Protein AF-A0A6N8IK24-F1 (afdb_monomer_lite)

Structure (mmCIF, N/CA/C/O backbone):
data_AF-A0A6N8IK24-F1
#
_entry.id   AF-A0A6N8IK24-F1
#
loop_
_atom_site.group_PDB
_atom_site.id
_atom_site.type_symbol
_atom_site.label_atom_id
_atom_site.label_alt_id
_atom_site.label_comp_id
_atom_site.label_asym_id
_atom_site.label_entity_id
_atom_site.label_seq_id
_atom_site.pdbx_PDB_ins_code
_atom_site.Cartn_x
_atom_site.Cartn_y
_atom_site.Cartn_z
_atom_site.occupancy
_atom_site.B_iso_or_equiv
_atom_site.auth_seq_id
_atom_site.auth_comp_id
_atom_site.auth_asym_id
_atom_site.auth_atom_id
_atom_site.pdbx_PDB_model_num
ATOM 1 N N . MET A 1 1 ? 9.220 3.620 -21.264 1.00 50.56 1 MET A N 1
ATOM 2 C CA . MET A 1 1 ? 7.980 3.003 -20.762 1.00 50.56 1 MET A CA 1
ATOM 3 C C . MET A 1 1 ? 7.948 3.228 -19.268 1.00 50.56 1 MET A C 1
ATOM 5 O O . MET A 1 1 ? 8.847 2.755 -18.578 1.00 50.56 1 MET A O 1
ATOM 9 N N . GLU A 1 2 ? 7.019 4.054 -18.798 1.00 57.44 2 GLU A N 1
ATOM 10 C CA . GLU A 1 2 ? 6.819 4.282 -17.370 1.00 57.44 2 GLU A CA 1
ATOM 11 C C . GLU A 1 2 ? 6.090 3.056 -16.807 1.00 57.44 2 GLU A C 1
ATOM 13 O O . GLU A 1 2 ? 4.970 2.745 -17.195 1.00 57.44 2 GLU A O 1
ATOM 18 N N . ARG A 1 3 ? 6.773 2.272 -15.966 1.00 69.38 3 ARG A N 1
ATOM 19 C CA . ARG A 1 3 ? 6.189 1.071 -15.358 1.00 69.38 3 ARG A CA 1
ATOM 20 C C . ARG A 1 3 ? 5.197 1.505 -14.286 1.00 69.38 3 ARG A C 1
ATOM 22 O O . ARG A 1 3 ? 5.609 1.950 -13.214 1.00 69.38 3 ARG A O 1
ATOM 29 N N . THR A 1 4 ? 3.906 1.374 -14.568 1.00 83.56 4 THR A N 1
ATOM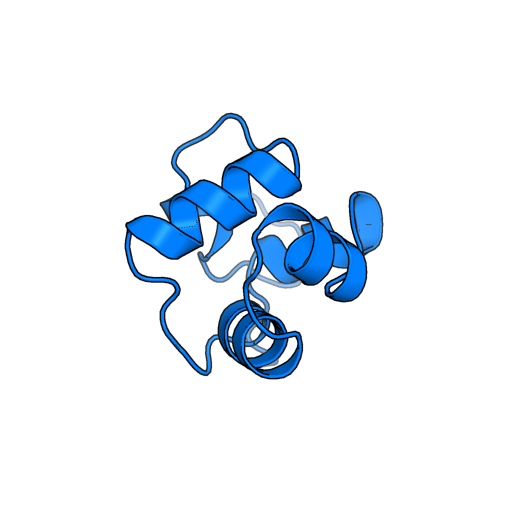 30 C CA . THR A 1 4 ? 2.842 1.730 -13.626 1.00 83.56 4 THR A CA 1
ATOM 31 C C . THR A 1 4 ? 2.288 0.472 -12.972 1.00 83.56 4 THR A C 1
ATOM 33 O O . THR A 1 4 ? 1.805 -0.430 -13.649 1.00 83.56 4 THR A O 1
ATOM 36 N N . LEU A 1 5 ? 2.328 0.404 -11.639 1.00 87.19 5 LEU A N 1
ATOM 37 C CA . LEU A 1 5 ? 1.639 -0.655 -10.899 1.00 87.19 5 LEU A CA 1
ATOM 38 C C . LEU A 1 5 ? 0.148 -0.334 -10.764 1.00 87.19 5 LEU A C 1
ATOM 40 O O . LEU A 1 5 ? -0.228 0.831 -10.590 1.00 87.19 5 LEU A O 1
ATOM 44 N N . ARG A 1 6 ? -0.707 -1.364 -10.725 1.00 91.06 6 ARG A N 1
ATOM 45 C CA . ARG A 1 6 ? -2.164 -1.220 -10.526 1.00 91.06 6 ARG A CA 1
ATOM 46 C C . ARG A 1 6 ? -2.517 -0.357 -9.306 1.00 91.06 6 ARG A C 1
ATOM 48 O O . ARG A 1 6 ? -3.409 0.491 -9.383 1.00 91.06 6 ARG A O 1
ATOM 55 N N . ILE A 1 7 ? -1.782 -0.502 -8.200 1.00 88.75 7 ILE A N 1
ATOM 56 C CA . ILE A 1 7 ? -1.941 0.319 -6.989 1.00 88.75 7 ILE A CA 1
ATOM 57 C C . ILE A 1 7 ? -1.773 1.819 -7.251 1.00 88.75 7 ILE A C 1
ATOM 59 O O . ILE A 1 7 ? -2.443 2.614 -6.596 1.00 88.75 7 ILE A O 1
ATOM 63 N N . GLY A 1 8 ? -0.936 2.222 -8.211 1.00 85.50 8 GLY A N 1
ATOM 64 C CA . GLY A 1 8 ? -0.766 3.621 -8.608 1.00 85.50 8 GLY A CA 1
ATOM 65 C C . GLY A 1 8 ? -2.083 4.235 -9.084 1.00 85.50 8 GLY A C 1
ATOM 66 O O . GLY A 1 8 ? -2.536 5.232 -8.524 1.00 85.50 8 GLY A O 1
ATOM 67 N N . ARG A 1 9 ? -2.778 3.562 -10.010 1.00 84.81 9 ARG A N 1
ATOM 68 C CA . ARG A 1 9 ? -4.105 3.981 -10.505 1.00 84.81 9 ARG A CA 1
ATOM 69 C C . ARG A 1 9 ? -5.188 3.924 -9.433 1.00 84.81 9 ARG A C 1
ATOM 71 O O . ARG A 1 9 ? -6.092 4.757 -9.405 1.00 84.81 9 ARG A O 1
ATOM 78 N N . ILE A 1 10 ? -5.122 2.946 -8.531 1.00 84.19 10 ILE A N 1
ATOM 79 C CA . ILE A 1 10 ? -6.050 2.894 -7.395 1.00 84.19 10 ILE A CA 1
ATOM 80 C C . ILE A 1 10 ? -5.800 4.061 -6.443 1.00 84.19 10 ILE A C 1
ATOM 82 O O . ILE A 1 10 ? -6.766 4.621 -5.923 1.00 84.19 10 ILE A O 1
ATOM 86 N N . CYS A 1 11 ? -4.548 4.489 -6.267 1.00 81.50 11 CYS A N 1
ATOM 87 C CA . CYS A 1 11 ? -4.250 5.647 -5.439 1.00 81.50 11 CYS A CA 1
ATOM 88 C C . CYS A 1 11 ? -4.843 6.946 -6.008 1.00 81.50 11 CYS A C 1
ATOM 90 O O . CYS A 1 11 ? -5.299 7.795 -5.242 1.00 81.50 11 CYS A O 1
ATOM 92 N N . GLU A 1 12 ? -4.894 7.079 -7.336 1.00 77.06 12 GLU A N 1
ATOM 93 C CA . GLU A 1 12 ? -5.552 8.204 -8.018 1.00 77.06 12 GLU A CA 1
ATOM 94 C C . GLU A 1 12 ? -7.072 8.219 -7.781 1.00 77.06 12 GLU A C 1
ATOM 96 O O . GLU A 1 12 ? -7.663 9.285 -7.639 1.00 77.06 12 GLU A O 1
ATOM 101 N N . LYS A 1 13 ? -7.713 7.042 -7.721 1.00 75.50 13 LYS A N 1
ATOM 102 C CA . LYS A 1 13 ? -9.184 6.918 -7.703 1.00 75.50 13 LYS A CA 1
ATOM 103 C C . LYS A 1 13 ? -9.804 6.719 -6.319 1.00 75.50 13 LYS A C 1
ATOM 105 O O . LYS A 1 13 ? -10.962 7.074 -6.124 1.00 75.50 13 LYS A O 1
ATOM 110 N N . ARG A 1 14 ? -9.102 6.060 -5.393 1.00 68.81 14 ARG A N 1
ATOM 111 C CA . ARG A 1 14 ? -9.704 5.481 -4.174 1.00 68.81 14 ARG A CA 1
ATOM 112 C C . ARG A 1 14 ? -8.934 5.753 -2.883 1.00 68.81 14 ARG A C 1
ATOM 114 O O . ARG A 1 14 ? -9.447 5.435 -1.815 1.00 68.81 14 ARG A O 1
ATOM 121 N N . GLY A 1 15 ? -7.730 6.328 -2.935 1.00 68.56 15 GLY A N 1
ATOM 122 C CA . GLY A 1 15 ? -6.985 6.594 -1.705 1.00 68.56 15 GLY A CA 1
ATOM 123 C C . GLY A 1 15 ? -5.571 7.116 -1.895 1.00 68.56 15 GLY A C 1
ATOM 124 O O . GLY A 1 15 ? -4.758 6.504 -2.566 1.00 68.56 15 GLY A O 1
ATOM 125 N N . THR A 1 16 ? -5.209 8.208 -1.229 1.00 86.44 16 THR A N 1
ATOM 126 C CA . THR A 1 16 ? -3.842 8.741 -1.337 1.00 86.44 16 THR A CA 1
ATOM 127 C C . THR A 1 16 ? -2.823 7.859 -0.600 1.00 86.44 16 THR A C 1
ATOM 129 O O . THR A 1 16 ? -3.144 7.195 0.387 1.00 86.44 16 THR A O 1
ATOM 132 N N . GLN A 1 17 ? -1.542 7.924 -0.985 1.00 92.38 17 GLN A N 1
ATOM 133 C CA . GLN A 1 17 ? -0.460 7.251 -0.241 1.00 92.38 17 GLN A CA 1
ATOM 134 C C . GLN A 1 17 ? -0.409 7.671 1.244 1.00 92.38 17 GLN A C 1
ATOM 136 O O . GLN A 1 17 ? 0.001 6.891 2.103 1.00 92.38 17 GLN A O 1
ATOM 141 N N . ALA A 1 18 ? -0.848 8.894 1.570 1.00 92.31 18 ALA A N 1
ATOM 142 C CA . ALA A 1 18 ? -0.960 9.370 2.949 1.00 92.31 18 ALA A CA 1
ATOM 143 C C . ALA A 1 18 ? -2.082 8.657 3.724 1.00 92.31 18 ALA A C 1
ATOM 145 O O . ALA A 1 18 ? -1.889 8.304 4.887 1.00 92.31 18 ALA A O 1
ATOM 146 N N . MET A 1 19 ? -3.223 8.403 3.078 1.00 93.56 19 MET A N 1
ATOM 147 C CA . MET A 1 19 ? -4.316 7.615 3.651 1.00 93.56 19 MET A CA 1
ATOM 148 C C . MET A 1 19 ? -3.870 6.178 3.933 1.00 93.56 19 MET A C 1
ATOM 150 O O . MET A 1 19 ? -4.081 5.682 5.037 1.00 93.56 19 MET A O 1
ATOM 154 N N . ILE A 1 20 ? -3.188 5.544 2.973 1.00 94.25 20 ILE A N 1
ATOM 155 C CA . ILE A 1 20 ? -2.642 4.188 3.130 1.00 94.25 20 ILE A CA 1
ATOM 156 C C . ILE A 1 20 ? -1.672 4.141 4.315 1.00 94.25 20 ILE A C 1
ATOM 158 O O . ILE A 1 20 ? -1.787 3.267 5.172 1.00 94.25 20 ILE A O 1
ATOM 162 N N . ALA A 1 21 ? -0.750 5.103 4.409 1.00 95.75 21 ALA A N 1
ATOM 163 C CA . ALA A 1 21 ? 0.195 5.180 5.522 1.00 95.75 21 ALA A CA 1
ATOM 164 C C . ALA A 1 21 ? -0.521 5.284 6.879 1.00 95.75 21 ALA A C 1
ATOM 166 O O . ALA A 1 21 ? -0.204 4.542 7.807 1.00 95.75 21 ALA A O 1
ATOM 167 N N . LYS A 1 22 ? -1.540 6.148 6.978 1.00 95.88 22 LYS A N 1
ATOM 168 C CA . LYS A 1 22 ? -2.346 6.308 8.197 1.00 95.88 22 LYS A CA 1
ATOM 169 C C . LYS A 1 22 ? -3.103 5.027 8.567 1.00 95.88 22 LYS A C 1
ATOM 171 O O . LYS A 1 22 ? -3.115 4.658 9.734 1.00 95.88 22 LYS A O 1
ATOM 176 N N . ALA A 1 23 ? -3.719 4.358 7.593 1.00 94.94 23 ALA A N 1
ATOM 177 C CA . ALA A 1 23 ? -4.534 3.164 7.824 1.00 94.94 23 ALA A CA 1
ATOM 178 C C . ALA A 1 23 ? -3.702 1.921 8.185 1.00 94.94 23 ALA A C 1
ATOM 180 O O . ALA A 1 23 ? -4.158 1.063 8.932 1.00 94.94 23 ALA A O 1
ATOM 181 N N . THR A 1 24 ? -2.485 1.816 7.648 1.00 94.62 24 THR A N 1
ATOM 182 C CA . THR A 1 24 ? -1.638 0.617 7.778 1.00 94.62 24 THR A CA 1
ATOM 183 C C . THR A 1 24 ? -0.520 0.749 8.811 1.00 94.62 24 THR A C 1
ATOM 185 O O . THR A 1 24 ? 0.113 -0.250 9.152 1.00 94.62 24 THR A O 1
ATOM 188 N N . GLY A 1 25 ? -0.216 1.969 9.263 1.00 96.19 25 GLY A N 1
ATOM 189 C CA . GLY A 1 25 ? 0.961 2.265 10.086 1.00 96.19 25 GLY A CA 1
ATOM 190 C C . GLY A 1 25 ? 2.294 2.175 9.329 1.00 96.19 25 GLY A C 1
ATOM 191 O O . GLY A 1 25 ? 3.356 2.333 9.928 1.00 96.19 25 GLY A O 1
ATOM 192 N N . ILE A 1 26 ? 2.271 1.929 8.015 1.00 95.81 26 ILE A N 1
ATOM 193 C CA . ILE A 1 26 ? 3.467 1.935 7.169 1.00 95.81 26 ILE A CA 1
ATOM 194 C C . ILE A 1 26 ? 3.889 3.388 6.938 1.00 95.81 26 ILE A C 1
ATOM 196 O O . ILE A 1 26 ? 3.062 4.253 6.656 1.00 95.81 26 ILE A O 1
ATOM 200 N N . SER A 1 27 ? 5.189 3.674 7.015 1.00 96.56 27 SER A N 1
ATOM 201 C CA . SER A 1 27 ? 5.684 5.026 6.755 1.00 96.56 27 SER A CA 1
ATOM 202 C C . SER A 1 27 ? 5.375 5.468 5.318 1.00 96.56 27 SER A C 1
ATOM 204 O O . SER A 1 27 ? 5.477 4.684 4.371 1.00 96.56 27 SER A O 1
ATOM 206 N N . ARG A 1 28 ? 5.039 6.752 5.125 1.00 94.88 28 ARG A N 1
ATOM 207 C CA . ARG A 1 28 ? 4.784 7.316 3.784 1.00 94.88 28 ARG A CA 1
ATOM 208 C C . ARG A 1 28 ? 5.923 7.046 2.784 1.00 94.88 28 ARG A C 1
ATOM 210 O O . ARG A 1 28 ? 5.603 6.686 1.653 1.00 94.88 28 ARG A O 1
ATOM 217 N N . PRO A 1 29 ? 7.219 7.143 3.154 1.00 96.31 29 PRO A N 1
ATOM 218 C CA . PRO A 1 29 ? 8.306 6.780 2.245 1.00 96.31 29 PRO A CA 1
ATOM 219 C C . PRO A 1 29 ? 8.276 5.310 1.812 1.00 96.31 29 PRO A C 1
ATOM 221 O O . PRO A 1 29 ? 8.505 5.023 0.641 1.00 96.31 29 PRO A O 1
ATOM 224 N N . ALA A 1 30 ? 7.962 4.380 2.720 1.00 95.38 30 ALA A N 1
ATOM 225 C CA . ALA A 1 30 ? 7.847 2.964 2.374 1.00 95.38 30 ALA A CA 1
ATOM 226 C C . ALA A 1 30 ? 6.635 2.698 1.468 1.00 95.38 30 ALA A C 1
ATOM 228 O O . ALA A 1 30 ? 6.772 1.988 0.477 1.00 95.38 30 ALA A O 1
ATOM 229 N N . VAL A 1 31 ? 5.481 3.325 1.738 1.00 94.94 31 VAL A N 1
ATOM 230 C CA . VAL A 1 31 ? 4.316 3.265 0.832 1.00 94.94 31 VAL A CA 1
ATOM 231 C C . VAL A 1 31 ? 4.694 3.770 -0.561 1.00 94.94 31 VAL A C 1
ATOM 233 O O . VAL A 1 31 ? 4.397 3.107 -1.547 1.00 94.94 31 VAL A O 1
ATOM 236 N N . SER A 1 32 ? 5.397 4.901 -0.652 1.00 93.75 32 SER A N 1
ATOM 237 C CA . SER A 1 32 ? 5.824 5.470 -1.933 1.00 93.75 32 SER A CA 1
ATOM 238 C C . SER A 1 32 ? 6.749 4.535 -2.713 1.00 93.75 32 SER A C 1
ATOM 240 O O . SER A 1 32 ? 6.534 4.319 -3.904 1.00 93.75 32 SER A O 1
ATOM 242 N N . ARG A 1 33 ? 7.742 3.926 -2.048 1.00 94.88 33 ARG A N 1
ATOM 243 C CA . ARG A 1 33 ? 8.626 2.943 -2.691 1.00 94.88 33 ARG A CA 1
ATOM 244 C C . ARG A 1 33 ? 7.862 1.721 -3.189 1.00 94.88 33 ARG A C 1
ATOM 246 O O . ARG A 1 33 ? 8.12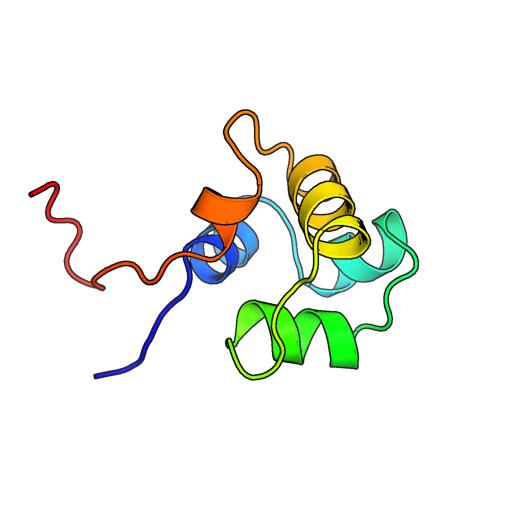3 1.284 -4.303 1.00 94.88 33 A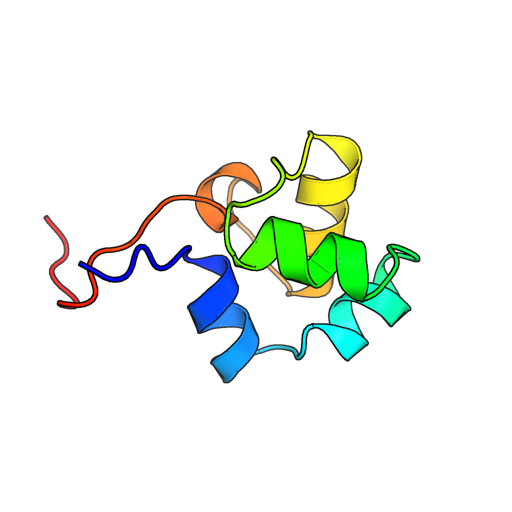RG A O 1
ATOM 253 N N . ILE A 1 34 ? 6.900 1.221 -2.413 1.00 93.88 34 ILE A N 1
ATOM 254 C CA . ILE A 1 34 ? 6.059 0.085 -2.810 1.00 93.88 34 ILE A CA 1
ATOM 255 C C . ILE A 1 34 ? 5.191 0.437 -4.023 1.00 93.88 34 ILE A C 1
ATOM 257 O O . ILE A 1 34 ? 5.178 -0.304 -4.998 1.00 93.88 34 ILE A O 1
ATOM 261 N N . VAL A 1 35 ? 4.500 1.581 -3.998 1.00 90.81 35 VAL A N 1
ATOM 262 C CA . VAL A 1 35 ? 3.625 2.021 -5.102 1.00 90.81 35 VAL A CA 1
ATOM 263 C C . VAL A 1 35 ? 4.402 2.223 -6.404 1.00 90.81 35 VAL A C 1
ATOM 265 O O . VAL A 1 35 ? 3.871 1.967 -7.478 1.00 90.81 35 VAL A O 1
ATOM 268 N N . ARG A 1 36 ? 5.665 2.646 -6.309 1.00 89.44 36 ARG A N 1
ATOM 269 C CA . ARG A 1 36 ? 6.569 2.840 -7.452 1.00 89.44 36 ARG A CA 1
ATOM 270 C C . ARG A 1 36 ? 7.338 1.574 -7.857 1.00 89.44 36 ARG A C 1
ATOM 272 O O . ARG A 1 36 ? 8.229 1.668 -8.692 1.00 89.44 36 ARG A O 1
ATOM 279 N N . GLY A 1 37 ? 7.076 0.429 -7.223 1.00 91.00 37 GLY A N 1
ATOM 280 C CA . GLY A 1 37 ? 7.782 -0.829 -7.497 1.00 91.00 37 GLY A CA 1
ATOM 281 C C . GLY A 1 37 ? 9.258 -0.861 -7.077 1.00 91.00 37 GLY A C 1
ATOM 282 O O . GLY A 1 37 ? 9.970 -1.799 -7.414 1.00 91.00 37 GLY A O 1
ATOM 283 N N . LEU A 1 38 ? 9.734 0.134 -6.321 1.00 92.12 38 LEU A N 1
ATOM 284 C CA . LEU A 1 38 ? 11.116 0.210 -5.823 1.00 92.12 38 LEU A CA 1
ATOM 285 C C . LEU A 1 38 ? 11.364 -0.722 -4.632 1.00 92.12 38 LEU A C 1
ATOM 287 O O . LEU A 1 38 ? 12.503 -1.043 -4.308 1.00 92.12 38 LEU A O 1
ATOM 291 N N . GLU A 1 39 ? 10.297 -1.105 -3.936 1.00 93.50 39 GLU A N 1
ATOM 292 C CA . GLU A 1 39 ? 10.339 -2.024 -2.810 1.00 93.50 39 GLU A CA 1
ATOM 293 C C . GLU A 1 39 ? 9.198 -3.033 -2.964 1.00 93.50 39 GLU A C 1
ATOM 295 O O . GLU A 1 39 ? 8.051 -2.619 -3.146 1.00 93.50 39 GLU A O 1
ATOM 300 N N . PRO A 1 40 ? 9.454 -4.348 -2.875 1.00 91.44 40 PRO A N 1
ATOM 301 C CA . PRO A 1 40 ? 8.368 -5.306 -2.912 1.00 91.44 40 PRO A CA 1
ATOM 302 C C . PRO A 1 40 ? 7.471 -5.109 -1.678 1.00 91.44 40 PRO A C 1
ATOM 304 O O . PRO A 1 40 ? 7.964 -4.850 -0.576 1.00 91.44 40 PRO A O 1
ATOM 307 N N . PRO A 1 41 ? 6.148 -5.263 -1.813 1.00 90.62 41 PRO A N 1
ATOM 308 C CA . PRO A 1 41 ? 5.221 -5.091 -0.698 1.00 90.62 41 PRO A CA 1
ATOM 309 C C . PRO A 1 41 ? 5.483 -6.094 0.440 1.00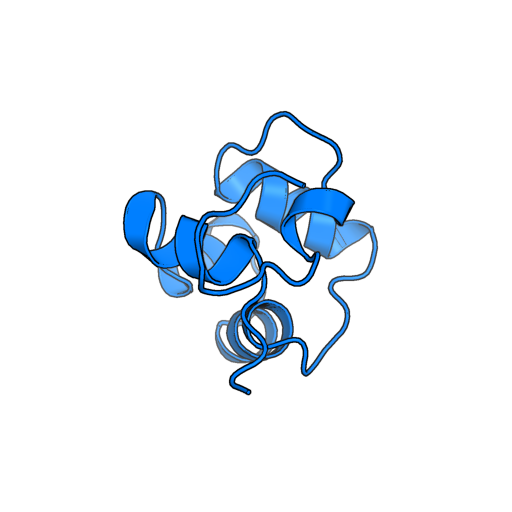 90.62 41 PRO A C 1
ATOM 311 O O . PRO A 1 41 ? 5.362 -5.736 1.606 1.00 90.62 41 PRO A O 1
ATOM 314 N N . TYR A 1 42 ? 5.917 -7.325 0.146 1.00 92.62 42 TYR A N 1
ATOM 315 C CA . TYR A 1 42 ? 5.934 -8.470 1.076 1.00 92.62 42 TYR A CA 1
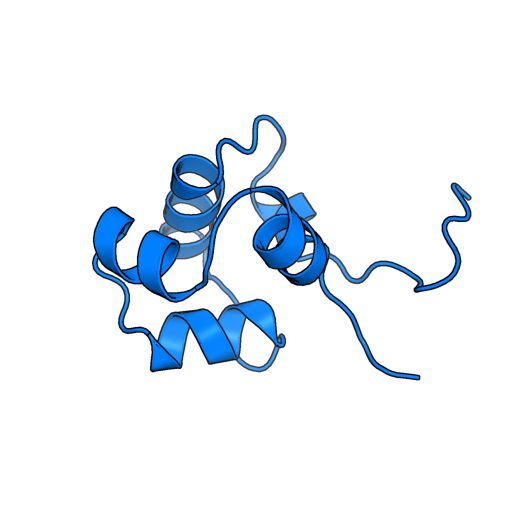ATOM 316 C C . TYR A 1 42 ? 4.542 -8.793 1.676 1.00 92.62 42 TYR A C 1
ATOM 318 O O . TYR A 1 42 ? 3.706 -7.905 1.860 1.00 92.62 42 TYR A O 1
ATOM 326 N N . PRO A 1 43 ? 4.257 -10.057 2.050 1.00 95.62 43 PRO A N 1
ATOM 327 C CA . PRO A 1 43 ? 2.881 -10.496 2.312 1.00 95.62 43 PRO A CA 1
ATOM 328 C C . PRO A 1 43 ? 2.116 -9.687 3.369 1.00 95.62 43 PRO A C 1
ATOM 330 O O . PRO A 1 43 ? 0.946 -9.370 3.170 1.00 95.62 43 PRO A O 1
ATOM 333 N N . LYS A 1 44 ? 2.757 -9.322 4.490 1.00 96.56 44 LYS A N 1
ATOM 334 C CA . LYS A 1 44 ? 2.085 -8.585 5.576 1.00 96.56 44 LYS A CA 1
ATOM 335 C C . LYS A 1 44 ? 1.654 -7.183 5.139 1.00 96.56 44 LYS A C 1
ATOM 337 O O . LYS A 1 44 ? 0.519 -6.791 5.391 1.00 96.56 44 LYS A O 1
ATOM 342 N N . ARG A 1 45 ? 2.544 -6.429 4.485 1.00 96.00 45 ARG A N 1
ATOM 343 C CA . ARG A 1 45 ? 2.235 -5.053 4.068 1.00 96.00 45 ARG A CA 1
ATOM 344 C C . ARG A 1 45 ? 1.355 -5.034 2.828 1.00 96.00 45 ARG A C 1
ATOM 346 O O . ARG A 1 45 ? 0.439 -4.227 2.779 1.00 96.00 45 ARG A O 1
ATOM 353 N N . GLY A 1 46 ? 1.567 -5.954 1.885 1.00 95.62 46 GLY A N 1
ATOM 354 C CA . GLY A 1 46 ? 0.716 -6.098 0.704 1.00 95.62 46 GLY A CA 1
ATOM 355 C C . GLY A 1 46 ? -0.754 -6.310 1.067 1.00 95.62 46 GLY A C 1
ATOM 356 O O . GLY A 1 46 ? -1.611 -5.564 0.603 1.00 95.62 46 GLY A O 1
ATOM 357 N N . LYS A 1 47 ? -1.037 -7.237 1.993 1.00 96.94 47 LYS A N 1
ATOM 358 C CA . LYS A 1 47 ? -2.395 -7.461 2.519 1.00 96.94 47 LYS A CA 1
ATOM 359 C C . LYS A 1 47 ? -2.971 -6.230 3.224 1.00 96.94 47 LYS A C 1
ATOM 361 O O . LYS A 1 47 ? -4.133 -5.899 3.013 1.00 96.94 47 LYS A O 1
ATOM 366 N N . ALA A 1 48 ? -2.170 -5.542 4.042 1.00 96.19 48 ALA A N 1
ATOM 367 C CA . ALA A 1 48 ? -2.621 -4.343 4.751 1.00 96.19 48 ALA A CA 1
ATOM 368 C C . ALA A 1 48 ? -2.977 -3.202 3.783 1.00 96.19 48 ALA A C 1
ATOM 370 O O . ALA A 1 48 ? -3.998 -2.543 3.952 1.00 96.19 48 ALA A O 1
ATOM 371 N N . ILE A 1 49 ? -2.158 -2.995 2.749 1.00 94.69 49 ILE A N 1
ATOM 372 C CA . ILE A 1 49 ? -2.405 -1.995 1.706 1.00 94.69 49 ILE A CA 1
ATOM 373 C C . ILE A 1 49 ? -3.663 -2.356 0.909 1.00 94.69 49 ILE A C 1
ATOM 375 O O . ILE A 1 49 ? -4.508 -1.488 0.717 1.00 94.69 49 ILE A O 1
ATOM 379 N N . ALA A 1 50 ? -3.821 -3.621 0.506 1.00 94.50 50 ALA A N 1
ATOM 380 C CA . ALA A 1 50 ? -5.010 -4.103 -0.198 1.00 94.50 50 ALA A CA 1
ATOM 381 C C . ALA A 1 50 ? -6.296 -3.850 0.601 1.00 94.50 50 ALA A C 1
ATOM 383 O O . ALA A 1 50 ? -7.244 -3.273 0.073 1.00 94.50 50 ALA A O 1
ATOM 384 N N . ALA A 1 51 ? -6.298 -4.175 1.896 1.00 94.31 51 ALA A N 1
ATOM 385 C CA . ALA A 1 51 ? -7.422 -3.877 2.777 1.00 94.31 51 ALA A CA 1
ATOM 386 C C . ALA A 1 51 ? -7.687 -2.363 2.893 1.00 94.31 51 ALA A C 1
ATOM 388 O O . ALA A 1 51 ? -8.834 -1.932 2.801 1.00 94.31 51 ALA A O 1
ATOM 389 N N . ALA A 1 52 ? -6.638 -1.544 3.034 1.00 93.75 52 ALA A N 1
ATOM 390 C CA . ALA A 1 52 ? -6.760 -0.091 3.179 1.00 93.75 52 ALA A CA 1
ATOM 391 C C . ALA A 1 52 ? -7.366 0.608 1.950 1.00 93.75 52 ALA A C 1
ATOM 393 O O . ALA A 1 52 ? -7.981 1.662 2.096 1.00 93.75 52 ALA A O 1
ATOM 394 N N . VAL A 1 53 ? -7.199 0.040 0.752 1.00 92.00 53 VAL A N 1
ATOM 395 C CA . VAL A 1 53 ? -7.788 0.571 -0.493 1.00 92.00 53 VAL A CA 1
ATOM 396 C C . VAL A 1 53 ? -9.077 -0.148 -0.908 1.00 92.00 53 VAL A C 1
ATOM 398 O O . VAL A 1 53 ? -9.606 0.119 -1.989 1.00 92.00 53 VAL A O 1
ATOM 401 N N . GLY A 1 54 ? -9.584 -1.061 -0.072 1.00 91.88 54 GLY A N 1
ATOM 402 C CA . GLY A 1 54 ? -10.796 -1.834 -0.351 1.00 91.88 54 GLY A CA 1
ATOM 403 C C . GLY A 1 54 ? -10.650 -2.794 -1.536 1.00 91.88 54 GLY A C 1
ATOM 404 O O . GLY A 1 54 ? -11.592 -2.963 -2.310 1.00 91.88 54 GLY A O 1
ATOM 405 N N . TRP A 1 55 ? -9.466 -3.380 -1.728 1.00 93.19 55 TRP A N 1
ATOM 406 C CA . TRP A 1 55 ? -9.232 -4.384 -2.764 1.00 93.19 55 TRP A CA 1
ATOM 407 C C . TRP A 1 55 ? -9.817 -5.736 -2.350 1.00 93.19 55 TRP A C 1
ATOM 409 O O . TRP A 1 55 ? -9.519 -6.236 -1.266 1.00 93.19 55 TRP A O 1
ATOM 419 N N . ALA A 1 56 ? -10.637 -6.320 -3.224 1.00 90.44 56 ALA A N 1
ATOM 420 C CA . ALA A 1 56 ? -11.340 -7.576 -2.962 1.00 90.44 56 ALA A CA 1
ATOM 421 C C . ALA A 1 56 ? -10.661 -8.820 -3.575 1.00 90.44 56 ALA A C 1
ATOM 423 O O . ALA A 1 56 ? -11.015 -9.932 -3.196 1.00 90.44 56 ALA A O 1
ATOM 424 N N . GLY A 1 57 ? -9.721 -8.644 -4.514 1.00 91.62 57 GLY A N 1
ATOM 425 C CA . GLY A 1 57 ? -8.973 -9.736 -5.159 1.00 91.62 57 GLY A CA 1
ATOM 426 C C . GLY A 1 57 ? -7.745 -10.190 -4.359 1.00 91.62 57 GLY A C 1
ATOM 427 O O . GLY A 1 57 ? -7.547 -9.770 -3.212 1.00 91.62 57 GLY A O 1
ATOM 428 N N . ASP A 1 58 ? -6.875 -11.012 -4.964 1.00 95.44 58 ASP A N 1
ATOM 429 C CA . ASP A 1 58 ? -5.578 -11.324 -4.346 1.00 95.44 58 ASP A CA 1
ATOM 430 C C . ASP A 1 58 ? -4.780 -10.018 -4.206 1.00 95.44 58 ASP A C 1
ATOM 432 O O . ASP A 1 58 ? -4.694 -9.202 -5.123 1.00 95.44 58 ASP A O 1
ATOM 436 N N . TRP A 1 59 ? -4.187 -9.793 -3.034 1.00 95.31 59 TRP A N 1
ATOM 437 C CA . TRP A 1 59 ? -3.370 -8.610 -2.783 1.00 95.31 59 TRP A CA 1
ATOM 438 C C . TRP A 1 59 ? -2.192 -8.495 -3.760 1.00 95.31 59 TRP A C 1
ATOM 440 O O . TRP A 1 59 ? -1.722 -7.386 -3.974 1.00 95.31 59 TRP A O 1
ATOM 450 N N . ARG A 1 60 ? -1.698 -9.600 -4.334 1.00 95.56 60 ARG A N 1
ATOM 451 C CA . ARG A 1 60 ? -0.600 -9.607 -5.315 1.00 95.56 60 ARG A CA 1
ATOM 452 C C . ARG A 1 60 ? -0.976 -8.886 -6.601 1.00 95.56 60 ARG A C 1
ATOM 454 O O . ARG A 1 60 ? -0.164 -8.112 -7.096 1.00 95.56 60 ARG A O 1
ATOM 461 N N . GLU A 1 61 ? -2.215 -9.060 -7.057 1.00 94.12 61 GLU A N 1
ATOM 462 C CA . GLU A 1 61 ? -2.759 -8.409 -8.255 1.00 94.12 61 GLU A CA 1
ATOM 463 C C . GLU A 1 61 ? -2.642 -6.883 -8.156 1.00 94.12 61 GLU A C 1
ATOM 465 O O . GLU A 1 61 ? -2.426 -6.177 -9.136 1.00 94.12 61 GLU A O 1
ATOM 470 N N . LEU A 1 62 ? -2.743 -6.335 -6.946 1.00 92.00 62 LEU A N 1
ATOM 471 C CA . LEU A 1 62 ? -2.629 -4.901 -6.702 1.00 92.00 62 LEU A CA 1
ATOM 472 C C . LEU A 1 62 ? -1.246 -4.331 -7.068 1.00 92.00 62 LEU A C 1
ATOM 474 O O . LEU A 1 62 ? -1.119 -3.132 -7.316 1.00 92.00 62 LEU A O 1
ATOM 478 N N . PHE A 1 63 ? -0.217 -5.176 -7.099 1.00 92.94 63 PHE A N 1
ATOM 479 C CA . PHE A 1 63 ? 1.175 -4.795 -7.340 1.00 92.94 63 PHE A CA 1
ATOM 480 C C . PHE A 1 63 ? 1.716 -5.331 -8.668 1.00 92.94 63 PHE A C 1
ATOM 482 O O . PHE A 1 63 ? 2.926 -5.312 -8.875 1.00 92.94 63 PHE A O 1
ATOM 489 N N . GLU A 1 64 ? 0.843 -5.800 -9.557 1.00 92.25 64 GLU A N 1
ATOM 490 C CA . GLU A 1 64 ? 1.204 -6.129 -10.935 1.00 92.25 64 GLU A CA 1
ATOM 491 C C . GLU A 1 64 ? 1.381 -4.853 -11.764 1.00 92.25 64 GLU A C 1
ATOM 493 O O . GLU A 1 64 ? 0.690 -3.847 -11.545 1.00 92.25 64 GLU A O 1
ATOM 498 N N . GLU A 1 65 ? 2.320 -4.905 -12.710 1.00 89.38 65 GLU A N 1
ATOM 499 C CA . GLU A 1 65 ? 2.449 -3.896 -13.760 1.00 89.38 65 GLU A CA 1
ATOM 500 C C . GLU A 1 65 ? 1.184 -3.925 -14.630 1.00 89.38 65 GLU A C 1
ATOM 502 O O . GLU A 1 65 ? 0.632 -4.988 -14.920 1.00 89.38 65 GLU A O 1
ATOM 507 N N . ILE A 1 66 ? 0.696 -2.746 -15.001 1.00 87.06 66 ILE A N 1
ATOM 508 C CA . ILE A 1 66 ? -0.392 -2.580 -15.962 1.00 87.06 66 ILE A CA 1
ATOM 509 C C . ILE A 1 66 ? 0.113 -1.723 -17.115 1.00 87.06 66 ILE A C 1
ATOM 511 O O . ILE A 1 66 ? 0.819 -0.734 -16.892 1.00 87.06 66 ILE A O 1
ATOM 515 N N . ASP A 1 67 ? -0.262 -2.092 -18.333 1.00 77.56 67 ASP A N 1
ATOM 516 C CA . ASP A 1 67 ? 0.016 -1.269 -19.502 1.00 77.56 67 ASP A CA 1
ATOM 517 C C . ASP A 1 67 ? -0.808 0.026 -19.426 1.00 77.56 67 ASP A C 1
ATOM 519 O O . ASP A 1 67 ? -1.953 0.045 -18.960 1.00 77.56 67 ASP A O 1
ATOM 523 N N . GLU A 1 68 ? -0.198 1.149 -19.818 1.00 60.56 68 GLU A N 1
ATOM 524 C CA . GLU A 1 68 ? -0.869 2.457 -19.812 1.00 60.56 68 GLU A CA 1
ATOM 525 C C . GLU A 1 68 ? -1.935 2.589 -20.907 1.00 60.56 68 GLU A C 1
ATOM 527 O O . GLU A 1 68 ? -2.813 3.447 -20.808 1.00 60.56 68 GLU A O 1
ATOM 532 N N . ASP A 1 69 ? -1.917 1.692 -21.889 1.00 55.53 69 ASP A N 1
ATOM 533 C CA . ASP A 1 69 ? -3.034 1.452 -22.785 1.00 55.53 69 ASP A CA 1
ATOM 534 C C . ASP A 1 69 ? -3.995 0.496 -22.085 1.00 55.53 69 ASP A C 1
ATOM 536 O O . ASP A 1 69 ? -3.629 -0.632 -21.778 1.00 55.53 69 ASP A O 1
ATOM 540 N N . GLY A 1 70 ? -5.227 0.926 -21.811 1.00 46.38 70 GLY A N 1
ATOM 541 C CA . GLY A 1 70 ? -6.277 0.112 -21.183 1.00 46.38 70 GLY A CA 1
ATOM 542 C C . GLY A 1 70 ? -6.761 -1.075 -22.032 1.00 46.38 70 GLY A C 1
ATOM 543 O O . GLY A 1 70 ? -7.966 -1.261 -22.188 1.00 46.38 70 GLY A O 1
ATOM 544 N N . GLY A 1 71 ? -5.848 -1.859 -22.596 1.00 37.47 71 GLY A N 1
ATOM 545 C CA . GLY A 1 71 ? -6.093 -3.090 -23.318 1.00 37.47 71 GLY A CA 1
ATOM 546 C C . GLY A 1 71 ? -6.103 -4.262 -22.353 1.00 37.47 71 GLY A C 1
ATOM 547 O O . GLY A 1 71 ? -5.070 -4.742 -21.905 1.00 37.47 71 GLY A O 1
ATOM 548 N N . GLN A 1 72 ? -7.304 -4.735 -22.056 1.00 42.31 72 GLN A N 1
ATOM 549 C CA . GLN A 1 72 ? -7.529 -6.132 -21.727 1.00 42.31 72 GLN A CA 1
ATOM 550 C C . GLN A 1 72 ? -6.937 -6.975 -22.875 1.00 42.31 72 GLN A C 1
ATOM 552 O O . GLN A 1 72 ? -7.447 -6.907 -23.993 1.00 42.31 72 GLN A O 1
ATOM 557 N N . MET A 1 73 ? -5.835 -7.682 -22.622 1.00 39.91 73 MET A N 1
ATOM 558 C CA . MET A 1 73 ? -5.407 -8.824 -23.437 1.00 39.91 73 MET A CA 1
ATOM 559 C C . MET A 1 73 ? -5.921 -10.105 -22.795 1.00 39.91 73 MET A C 1
ATOM 561 O O . MET A 1 73 ? -5.810 -10.215 -21.551 1.00 39.91 73 MET A O 1
#

Foldseek 3Di:
DQFFFLLLVLCVPQHPLVQLCVQQVPDSVVSVCQRSVVDPCPDNNLVSSCVSRVNPDPSVSRGDTDDPPPDDD

Secondary structure (DSSP, 8-state):
---EEHHHHHHHHH--HHHHHHHH---HHHHHHHHTTSS--HHHHHHHHHHHTT--S-TTGGGSEE-SS----

Radius of gyration: 11.52 Å; chains: 1; bounding box: 22×21×34 Å

InterPro domains:
  IPR001387 Cro/C1-type, helix-turn-helix domain [PF01381] (12-52)
  IPR001387 Cro/C1-type, helix-turn-helix domain [cd00093] (6-54)
  IPR010982 Lambda repressor-like, DNA-binding domain superfamily [G3DSA:1.10.260.40] (3-72)
  IPR010982 Lambda repressor-lik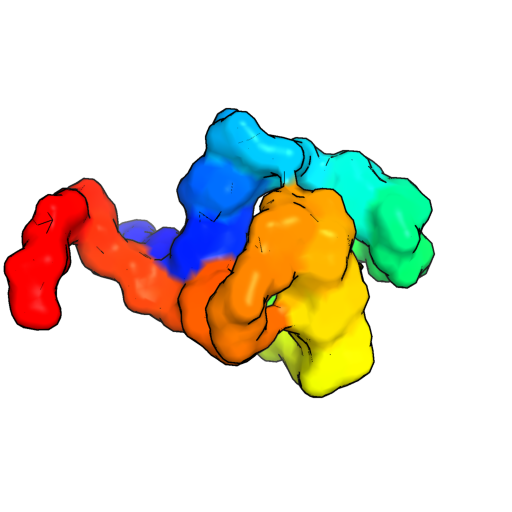e, DNA-binding domain superfamily [SSF47413] (12-61)

Organism: NCBI:txid1335613

Sequence (73 aa):
MERTLRIGRICEKRGTQAMIAKATGISRPAVSRIVRGLEPPYPKRGKAIAAAVGWAGDWRELFEEIDEDGGQM

pLDDT: mean 86.1, std 14.81, range [37.47, 96.94]